Protein AF-A0A2B7WUR6-F1 (afdb_monomer_lite)

Sequence (120 aa):
MCCYLKLISTILLAFIEVLLCNAAVINHGQKREVSYFAGPNKTSLEGIIPKGTCKSFNIIFTGSSGSLDIPYGTYCSIYDSTNCTGNWIFQLTHPGIDDLSANLAPYLIPQSMECFEYGD

Structure (mmCIF, N/CA/C/O backbone):
data_AF-A0A2B7WUR6-F1
#
_entry.id   AF-A0A2B7WUR6-F1
#
loop_
_atom_site.group_PDB
_atom_site.id
_atom_site.type_symbol
_atom_site.label_atom_id
_atom_site.label_alt_id
_atom_site.label_comp_id
_atom_site.label_asym_id
_atom_site.label_entity_id
_atom_site.label_seq_id
_atom_site.pdbx_PDB_ins_code
_atom_site.Cartn_x
_atom_site.Cartn_y
_atom_site.Cartn_z
_atom_site.occupancy
_atom_site.B_iso_or_equiv
_atom_site.auth_seq_id
_atom_site.auth_comp_id
_atom_site.auth_asym_id
_atom_site.auth_atom_id
_atom_site.pdbx_PDB_model_num
ATOM 1 N N . MET A 1 1 ? 3.380 56.534 28.096 1.00 46.81 1 MET A N 1
ATOM 2 C CA . MET A 1 1 ? 2.351 55.471 28.137 1.00 46.81 1 MET A CA 1
ATOM 3 C C . MET A 1 1 ? 2.125 54.835 26.751 1.00 46.81 1 MET A C 1
ATOM 5 O O . MET A 1 1 ? 0.992 54.583 26.386 1.00 46.81 1 MET A O 1
ATOM 9 N N . CYS A 1 2 ? 3.185 54.562 25.967 1.00 44.44 2 CYS A N 1
ATOM 10 C CA . CYS A 1 2 ? 3.069 53.977 24.609 1.00 44.44 2 CYS A CA 1
ATOM 11 C C . CYS A 1 2 ? 3.954 52.736 24.377 1.00 44.44 2 CYS A C 1
ATOM 13 O O . CYS A 1 2 ? 3.771 52.038 23.385 1.00 44.44 2 CYS A O 1
ATOM 15 N N . CYS A 1 3 ? 4.902 52.433 25.273 1.00 46.03 3 CYS A N 1
ATOM 16 C CA . CYS A 1 3 ? 5.815 51.295 25.094 1.00 46.03 3 CYS A CA 1
ATOM 17 C C . CYS A 1 3 ? 5.212 49.957 25.548 1.00 46.03 3 CYS A C 1
ATOM 19 O O . CYS A 1 3 ? 5.554 48.920 24.991 1.00 46.03 3 CYS A O 1
ATOM 21 N N . TYR A 1 4 ? 4.279 49.978 26.506 1.00 49.56 4 TYR A N 1
ATOM 22 C CA . TYR A 1 4 ? 3.645 48.760 27.025 1.00 49.56 4 TYR A CA 1
ATOM 23 C C . TYR A 1 4 ? 2.714 48.088 26.004 1.00 49.56 4 TYR A C 1
ATOM 25 O O . TYR A 1 4 ? 2.709 46.866 25.902 1.00 49.56 4 TYR A O 1
ATOM 33 N N . LEU A 1 5 ? 1.988 48.867 25.189 1.00 49.91 5 LEU A N 1
ATOM 34 C CA . LEU A 1 5 ? 1.091 48.306 24.168 1.00 49.91 5 LEU A CA 1
ATOM 35 C C . LEU A 1 5 ? 1.847 47.552 23.062 1.00 49.91 5 LEU A C 1
ATOM 37 O O . LEU A 1 5 ? 1.377 46.520 22.590 1.00 49.91 5 LEU A O 1
ATOM 41 N N . LYS A 1 6 ? 3.027 48.045 22.655 1.00 49.69 6 LYS A N 1
ATOM 42 C CA . LYS A 1 6 ? 3.840 47.390 21.616 1.00 49.69 6 LYS A CA 1
ATOM 43 C C . LYS A 1 6 ? 4.387 46.043 22.080 1.00 49.69 6 LYS A C 1
ATOM 45 O O . LYS A 1 6 ? 4.377 45.101 21.298 1.00 49.69 6 LYS A O 1
ATOM 50 N N . LEU A 1 7 ? 4.806 45.950 23.344 1.00 55.66 7 LEU A N 1
ATOM 51 C CA . LEU A 1 7 ? 5.394 44.731 23.902 1.00 55.66 7 LEU A CA 1
ATOM 52 C C . LEU A 1 7 ? 4.366 43.592 24.004 1.00 55.66 7 LEU A C 1
ATOM 54 O O . LEU A 1 7 ? 4.667 42.447 23.679 1.00 55.66 7 LEU A O 1
ATOM 58 N N . ILE A 1 8 ? 3.130 43.920 24.396 1.00 58.41 8 ILE A N 1
ATOM 59 C CA . ILE A 1 8 ? 2.029 42.950 24.484 1.00 58.41 8 ILE A CA 1
ATOM 60 C C . ILE A 1 8 ? 1.648 42.441 23.085 1.00 58.41 8 ILE A C 1
ATOM 62 O O . ILE A 1 8 ? 1.435 41.246 22.910 1.00 58.41 8 ILE A O 1
ATOM 66 N N . SER A 1 9 ? 1.638 43.322 22.078 1.00 59.31 9 SER A N 1
ATOM 67 C CA . SER A 1 9 ? 1.332 42.953 20.689 1.00 59.31 9 SER A CA 1
ATOM 68 C C . SER A 1 9 ? 2.352 41.968 20.105 1.00 59.31 9 SER A C 1
ATOM 70 O O . SER A 1 9 ? 1.975 40.948 19.536 1.00 59.31 9 SER A O 1
ATOM 72 N N . THR A 1 10 ? 3.651 42.205 20.315 1.00 59.06 10 THR A N 1
ATOM 73 C CA . THR A 1 10 ? 4.705 41.314 19.800 1.00 59.06 10 THR A CA 1
ATOM 74 C C . THR A 1 10 ? 4.696 39.935 20.455 1.00 59.06 10 THR A C 1
ATOM 76 O O . THR A 1 10 ? 4.943 38.938 19.783 1.00 59.06 10 THR A O 1
ATOM 79 N N . ILE A 1 11 ? 4.379 39.859 21.751 1.00 60.56 11 ILE A N 1
ATOM 80 C CA . ILE A 1 11 ? 4.280 38.579 22.464 1.00 60.56 11 ILE A CA 1
ATOM 81 C C . ILE A 1 11 ? 3.044 37.811 21.983 1.00 60.56 11 ILE A C 1
ATOM 83 O O . ILE A 1 11 ? 3.130 36.615 21.723 1.00 60.56 11 ILE A O 1
ATOM 87 N N . LEU A 1 12 ? 1.911 38.495 21.797 1.00 58.34 12 LEU A N 1
ATOM 88 C CA . LEU A 1 12 ? 0.680 37.870 21.318 1.00 58.34 12 LEU A CA 1
ATOM 89 C C . LEU A 1 12 ? 0.834 37.303 19.895 1.00 58.34 12 LEU A C 1
ATOM 91 O O . LEU A 1 12 ? 0.382 36.189 19.641 1.00 58.34 12 LEU A O 1
ATOM 95 N N . LEU A 1 13 ? 1.518 38.018 18.992 1.00 58.94 13 LEU A N 1
ATOM 96 C CA . LEU A 1 13 ? 1.826 37.508 17.649 1.00 58.94 13 LEU A CA 1
ATOM 97 C C . LEU A 1 13 ? 2.712 36.255 17.691 1.00 58.94 13 LEU A C 1
ATOM 99 O O . LEU A 1 13 ? 2.414 35.285 16.999 1.00 58.94 13 LEU A O 1
ATOM 103 N N . ALA A 1 14 ? 3.742 36.237 18.540 1.00 59.62 14 ALA A N 1
ATOM 104 C CA . ALA A 1 14 ? 4.614 35.071 18.683 1.00 59.62 14 ALA A CA 1
ATOM 105 C C . ALA A 1 14 ? 3.855 33.837 19.208 1.00 59.62 14 ALA A C 1
ATOM 107 O O . ALA A 1 14 ? 4.092 32.720 18.753 1.00 59.62 14 ALA A O 1
ATOM 108 N N . PHE A 1 15 ? 2.896 34.024 20.122 1.00 55.75 15 PHE A N 1
ATOM 109 C CA . PHE A 1 15 ? 2.040 32.931 20.596 1.00 55.75 15 PHE A CA 1
ATOM 110 C C . PHE A 1 15 ? 1.105 32.390 19.506 1.00 55.75 15 PHE A C 1
ATOM 112 O O . PHE A 1 15 ? 0.873 31.183 19.457 1.00 55.75 15 PHE A O 1
ATOM 119 N N . ILE A 1 16 ? 0.593 33.248 18.619 1.00 59.12 16 ILE A N 1
ATOM 120 C CA . ILE A 1 16 ? -0.270 32.835 17.502 1.00 59.12 16 ILE A CA 1
ATOM 121 C C . ILE A 1 16 ? 0.525 32.026 16.468 1.00 59.12 16 ILE A C 1
ATOM 123 O O . ILE A 1 16 ? 0.051 30.978 16.030 1.00 59.12 16 ILE A O 1
ATOM 127 N N . GLU A 1 17 ? 1.745 32.449 16.123 1.00 53.16 17 GLU A N 1
ATOM 128 C CA . GLU A 1 17 ? 2.610 31.708 15.192 1.00 53.16 17 GLU A CA 1
ATOM 129 C C . GLU A 1 17 ? 3.007 30.328 15.740 1.00 53.16 17 GLU A C 1
ATOM 131 O O . GLU A 1 17 ? 2.954 29.331 15.018 1.00 53.16 17 GLU A O 1
ATOM 136 N N . VAL A 1 18 ? 3.313 30.234 17.040 1.00 55.72 18 VAL A N 1
ATOM 137 C CA . VAL A 1 18 ? 3.597 28.947 17.695 1.00 55.72 18 VAL A CA 1
ATOM 138 C C . VAL A 1 18 ? 2.347 28.057 17.751 1.00 55.72 18 VAL A C 1
ATOM 140 O O . VAL A 1 18 ? 2.451 26.846 17.547 1.00 55.72 18 VAL A O 1
ATOM 143 N N . LEU A 1 19 ? 1.149 28.616 17.969 1.00 52.81 19 LEU A N 1
ATOM 144 C CA . LEU A 1 19 ? -0.097 27.839 17.919 1.00 52.81 19 LEU A CA 1
ATOM 145 C C . LEU A 1 19 ? -0.399 27.299 16.511 1.00 52.81 19 LEU A C 1
ATOM 147 O O . LEU A 1 19 ? -0.830 26.154 16.383 1.00 52.81 19 LEU A O 1
ATOM 151 N N . LEU A 1 20 ? -0.158 28.092 15.463 1.00 50.00 20 LEU A N 1
ATOM 152 C CA . LEU A 1 20 ? -0.394 27.696 14.069 1.00 50.00 20 LEU A CA 1
ATOM 153 C C . LEU A 1 20 ? 0.545 26.567 13.620 1.00 50.00 20 LEU A C 1
ATOM 155 O O . LEU A 1 20 ? 0.091 25.626 12.967 1.00 50.00 20 LEU A O 1
ATOM 159 N N . CYS A 1 21 ? 1.817 26.593 14.033 1.00 45.28 21 CYS A N 1
ATOM 160 C CA . CYS A 1 21 ? 2.749 25.486 13.785 1.00 45.28 21 CYS A CA 1
ATOM 161 C C . CYS A 1 21 ? 2.300 24.185 14.467 1.00 45.28 21 CYS A C 1
ATOM 163 O O . CYS A 1 21 ? 2.369 23.117 13.861 1.00 45.28 21 CYS A O 1
ATOM 165 N N . ASN A 1 22 ? 1.774 24.261 15.693 1.00 46.00 22 ASN A N 1
ATOM 166 C CA . ASN A 1 22 ? 1.250 23.082 16.385 1.00 46.00 22 ASN A CA 1
ATOM 167 C C . ASN A 1 22 ? -0.046 22.561 15.746 1.00 46.00 22 ASN A C 1
ATOM 169 O O . ASN A 1 22 ? -0.227 21.353 15.647 1.00 46.00 22 ASN A O 1
ATOM 173 N N . ALA A 1 23 ? -0.928 23.433 15.251 1.00 45.69 23 ALA A N 1
ATOM 174 C CA . ALA A 1 23 ? -2.150 23.015 14.562 1.00 45.69 23 ALA A CA 1
ATOM 175 C C . ALA A 1 23 ? -1.868 22.306 13.222 1.00 45.69 23 ALA A C 1
ATOM 177 O O . ALA A 1 23 ? -2.567 21.356 12.874 1.00 45.69 23 ALA A O 1
ATOM 178 N N . ALA A 1 24 ? -0.824 22.715 12.493 1.00 43.62 24 ALA A N 1
ATOM 179 C CA . ALA A 1 24 ? -0.378 22.016 11.285 1.00 43.62 24 ALA A CA 1
ATOM 180 C C . ALA A 1 24 ? 0.201 20.622 11.599 1.00 43.62 24 ALA A C 1
ATOM 182 O O . ALA A 1 24 ? -0.063 19.666 10.872 1.00 43.62 24 ALA A O 1
ATOM 183 N N . VAL A 1 25 ? 0.919 20.484 12.720 1.00 43.06 25 VAL A N 1
ATOM 184 C CA . VAL A 1 25 ? 1.433 19.191 13.209 1.00 43.06 25 VAL A CA 1
ATOM 185 C C . VAL A 1 25 ? 0.303 18.290 13.731 1.00 43.06 25 VAL A C 1
ATOM 187 O O . VAL A 1 25 ? 0.342 17.080 13.523 1.00 43.06 25 VAL A O 1
ATOM 190 N N . ILE A 1 26 ? -0.741 18.861 14.341 1.00 41.69 26 ILE A N 1
ATOM 191 C CA . ILE A 1 26 ? -1.902 18.113 14.849 1.00 41.69 26 ILE A CA 1
ATOM 192 C C . ILE A 1 26 ? -2.857 17.700 13.717 1.00 41.69 26 ILE A C 1
ATOM 194 O O . ILE A 1 26 ? -3.398 16.606 13.777 1.00 41.69 26 ILE A O 1
ATOM 198 N N . ASN A 1 27 ? -3.011 18.483 12.642 1.00 38.44 27 ASN A N 1
ATOM 199 C CA . ASN A 1 27 ? -3.807 18.060 11.476 1.00 38.44 27 ASN A CA 1
ATOM 200 C C . ASN A 1 27 ? -3.129 16.966 10.629 1.00 38.44 27 ASN A C 1
ATOM 202 O O . ASN A 1 27 ? -3.815 16.255 9.897 1.00 38.44 27 ASN A O 1
ATOM 206 N N . HIS A 1 28 ? -1.809 16.786 10.750 1.00 40.53 28 HIS A N 1
ATOM 207 C CA . HIS A 1 28 ? -1.120 15.581 10.266 1.00 40.53 28 HIS A CA 1
ATOM 208 C C . HIS A 1 28 ? -1.284 14.377 11.213 1.00 40.53 28 HIS A C 1
ATOM 210 O O . HIS A 1 28 ? -1.002 13.242 10.831 1.00 40.53 28 HIS A O 1
ATOM 216 N N . GLY A 1 29 ? -1.767 14.596 12.436 1.00 39.81 29 GLY A N 1
ATOM 217 C CA . GLY A 1 29 ? -2.117 13.549 13.382 1.00 39.81 29 GLY A CA 1
ATOM 218 C C . GLY A 1 29 ? -3.560 13.090 13.191 1.00 39.81 29 GLY A C 1
ATOM 219 O O . GLY A 1 29 ? -4.452 13.680 13.780 1.00 39.81 29 GLY A O 1
ATOM 220 N N . GLN A 1 30 ? -3.758 12.024 12.405 1.00 48.31 30 GLN A N 1
ATOM 221 C CA . GLN A 1 30 ? -4.849 11.015 12.476 1.00 48.31 30 GLN A CA 1
ATOM 222 C C . GLN A 1 30 ? -5.455 10.594 11.136 1.00 48.31 30 GLN A C 1
ATOM 224 O O . GLN A 1 30 ? -6.346 9.751 11.111 1.00 48.31 30 GLN A O 1
ATOM 229 N N . LYS A 1 31 ? -4.948 11.068 10.004 1.00 53.16 31 LYS A N 1
ATOM 230 C CA . LYS A 1 31 ? -5.244 10.394 8.742 1.00 53.16 31 LYS A CA 1
ATOM 231 C C . LYS A 1 31 ? -4.242 9.262 8.554 1.00 53.16 31 LYS A C 1
ATOM 233 O O . LYS A 1 31 ? -3.124 9.492 8.104 1.00 53.16 31 LYS A O 1
ATOM 238 N N . ARG A 1 32 ? -4.631 8.045 8.960 1.00 70.44 32 ARG A N 1
ATOM 239 C CA . ARG A 1 32 ? -3.916 6.787 8.667 1.00 70.44 32 ARG A CA 1
ATOM 240 C C . ARG A 1 32 ? -4.070 6.439 7.185 1.00 70.44 32 ARG A C 1
ATOM 242 O O . ARG A 1 32 ? -4.620 5.413 6.810 1.00 70.44 32 ARG A O 1
ATOM 249 N N . GLU A 1 33 ? -3.667 7.367 6.335 1.00 80.69 33 GLU A N 1
ATOM 250 C CA . GLU A 1 33 ? -3.752 7.215 4.895 1.00 80.69 33 GLU A CA 1
ATOM 251 C C . GLU A 1 33 ? -2.453 6.585 4.385 1.00 80.69 33 GLU A C 1
ATOM 253 O O . GLU A 1 33 ? -1.358 6.915 4.845 1.00 80.69 33 GLU A O 1
ATOM 258 N N . VAL A 1 34 ? -2.579 5.651 3.446 1.00 86.88 34 VAL A N 1
ATOM 259 C CA . VAL A 1 34 ? -1.436 4.903 2.913 1.00 86.88 34 VAL A CA 1
ATOM 260 C C . VAL A 1 34 ? -0.854 5.674 1.746 1.00 86.88 34 VAL A C 1
ATOM 262 O O . VAL A 1 34 ? -1.570 6.013 0.806 1.00 86.88 34 VAL A O 1
ATOM 265 N N . SER A 1 35 ? 0.442 5.963 1.795 1.00 88.06 35 SER A N 1
ATOM 266 C CA . SER A 1 35 ? 1.126 6.675 0.710 1.00 88.06 35 SER A CA 1
ATOM 267 C C . SER A 1 35 ? 1.794 5.688 -0.236 1.00 88.06 35 SER A C 1
ATOM 269 O O . SER A 1 35 ? 2.344 4.683 0.213 1.00 88.06 35 SER A O 1
ATOM 271 N N . TYR A 1 36 ? 1.773 5.983 -1.535 1.00 86.81 36 TYR A N 1
ATOM 272 C CA . TYR A 1 36 ? 2.444 5.177 -2.550 1.00 86.81 36 TYR A CA 1
ATOM 273 C C . TYR A 1 36 ? 3.413 6.012 -3.383 1.00 86.81 36 TYR A C 1
ATOM 275 O O . TYR A 1 36 ? 3.187 7.190 -3.679 1.00 86.81 36 TYR A O 1
ATOM 283 N N . PHE A 1 37 ? 4.513 5.372 -3.752 1.00 86.00 37 PHE A N 1
ATOM 284 C CA . PHE A 1 37 ? 5.681 6.005 -4.343 1.00 86.00 37 PHE A CA 1
ATOM 285 C C . PHE A 1 37 ? 6.099 5.220 -5.585 1.00 86.00 37 PHE A C 1
ATOM 287 O O . PHE A 1 37 ? 6.071 3.989 -5.566 1.00 86.00 37 PHE A O 1
ATOM 294 N N . ALA A 1 38 ? 6.497 5.913 -6.655 1.00 83.38 38 ALA A N 1
ATOM 295 C CA . ALA A 1 38 ? 6.966 5.265 -7.884 1.00 83.38 38 ALA A CA 1
ATOM 296 C C . ALA A 1 38 ? 8.341 4.601 -7.703 1.00 83.38 38 ALA A C 1
ATOM 298 O O . ALA A 1 38 ? 8.650 3.605 -8.359 1.00 83.38 38 ALA A O 1
ATOM 299 N N . GLY A 1 39 ? 9.179 5.150 -6.818 1.00 78.56 39 GLY A N 1
ATOM 300 C CA . GLY A 1 39 ? 10.497 4.618 -6.497 1.00 78.56 39 GLY A CA 1
ATOM 301 C C . GLY A 1 39 ? 10.526 3.794 -5.202 1.00 78.56 39 GLY A C 1
ATOM 302 O O . GLY A 1 39 ? 9.581 3.824 -4.404 1.00 78.56 39 GLY A O 1
ATOM 303 N N . PRO A 1 40 ? 11.611 3.034 -4.972 1.00 79.56 40 PRO A N 1
ATOM 304 C CA . PRO A 1 40 ? 11.818 2.307 -3.721 1.00 79.56 40 PRO A CA 1
ATOM 305 C C . PRO A 1 40 ? 12.085 3.277 -2.557 1.00 79.56 40 PRO A C 1
ATOM 307 O O . PRO A 1 40 ? 12.450 4.435 -2.775 1.00 79.56 40 PRO A O 1
ATOM 310 N N . ASN A 1 41 ? 11.952 2.811 -1.318 1.00 80.12 41 ASN A N 1
ATOM 311 C CA . ASN A 1 41 ? 12.293 3.539 -0.094 1.00 80.12 41 ASN A CA 1
ATOM 312 C C . ASN A 1 41 ? 11.680 4.951 0.005 1.00 80.12 41 ASN A C 1
ATOM 314 O O . ASN A 1 41 ? 12.362 5.902 0.388 1.00 80.12 41 ASN A O 1
ATOM 318 N N . LYS A 1 42 ? 10.394 5.105 -0.341 1.00 83.38 42 LYS A N 1
ATOM 319 C CA . LYS A 1 42 ? 9.649 6.383 -0.304 1.00 83.38 42 LYS A CA 1
ATOM 320 C C . LYS A 1 42 ? 10.193 7.472 -1.231 1.00 83.38 42 LYS A C 1
ATOM 322 O O . LYS A 1 42 ? 10.046 8.666 -0.963 1.00 83.38 42 LYS A O 1
ATOM 327 N N . THR A 1 43 ? 10.821 7.086 -2.337 1.00 82.81 43 THR A N 1
ATOM 328 C CA . THR A 1 43 ? 11.279 8.047 -3.347 1.00 82.81 43 THR A CA 1
ATOM 329 C C . THR A 1 43 ? 10.192 8.304 -4.388 1.00 82.81 43 THR A C 1
ATOM 331 O O . THR A 1 43 ? 9.559 7.372 -4.873 1.00 82.81 43 THR A O 1
ATOM 334 N N . SER A 1 44 ? 9.986 9.575 -4.747 1.00 84.00 44 SER A N 1
ATOM 335 C CA . SER A 1 44 ? 8.982 10.007 -5.737 1.00 84.00 44 SER A CA 1
ATOM 336 C C . SER A 1 44 ? 7.539 9.689 -5.312 1.00 84.00 44 SER A C 1
ATOM 338 O O . SER A 1 44 ? 6.941 8.720 -5.775 1.00 84.00 44 SER A O 1
ATOM 340 N N . LEU A 1 45 ? 6.990 10.501 -4.397 1.00 86.50 45 LEU A N 1
ATOM 341 C CA . LEU A 1 45 ? 5.598 10.388 -3.943 1.00 86.50 45 LEU A CA 1
ATOM 342 C C . LEU A 1 45 ? 4.635 10.602 -5.115 1.00 86.50 45 LEU A C 1
ATOM 344 O O . LEU A 1 45 ? 4.630 11.670 -5.722 1.00 86.50 45 LEU A O 1
ATOM 348 N N . GLU A 1 46 ? 3.789 9.611 -5.370 1.00 87.75 46 GLU A N 1
ATOM 349 C CA . GLU A 1 46 ? 2.792 9.654 -6.443 1.00 87.75 46 GLU A C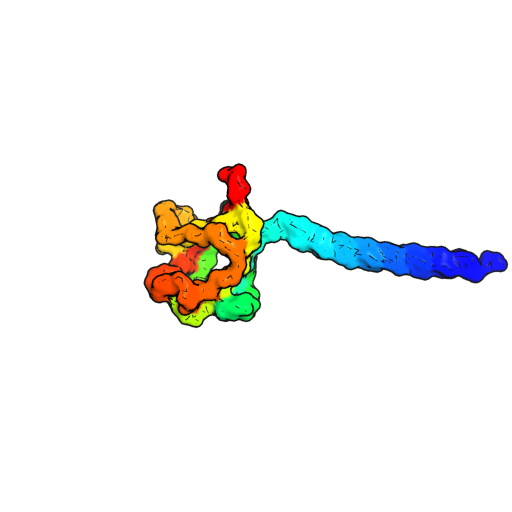A 1
ATOM 350 C C . GLU A 1 46 ? 1.394 9.970 -5.908 1.00 87.75 46 GLU A C 1
ATOM 352 O O . GLU A 1 46 ? 0.575 10.588 -6.590 1.00 87.75 46 GLU A O 1
ATOM 357 N N . GLY A 1 47 ? 1.096 9.550 -4.678 1.00 87.56 47 GLY A N 1
ATOM 358 C CA . GLY A 1 47 ? -0.173 9.882 -4.059 1.00 87.56 47 GLY A CA 1
ATOM 359 C C . GLY A 1 47 ? -0.487 9.092 -2.804 1.00 87.56 47 GLY A C 1
ATOM 360 O O . GLY A 1 47 ? 0.373 8.485 -2.167 1.00 87.56 47 GLY A O 1
ATOM 361 N N . ILE A 1 48 ? -1.768 9.143 -2.459 1.00 88.81 48 ILE A N 1
ATOM 362 C CA . ILE A 1 48 ? -2.328 8.604 -1.228 1.00 88.81 48 ILE A CA 1
ATOM 363 C C . ILE A 1 48 ? -3.534 7.723 -1.579 1.00 88.81 48 ILE A C 1
ATOM 365 O O . ILE A 1 48 ? -4.289 8.035 -2.506 1.00 88.81 48 ILE A O 1
ATOM 369 N N . ILE A 1 49 ? -3.702 6.623 -0.847 1.00 88.50 49 ILE A N 1
ATOM 370 C CA . ILE A 1 49 ? -4.857 5.726 -0.880 1.00 88.50 49 ILE A CA 1
ATOM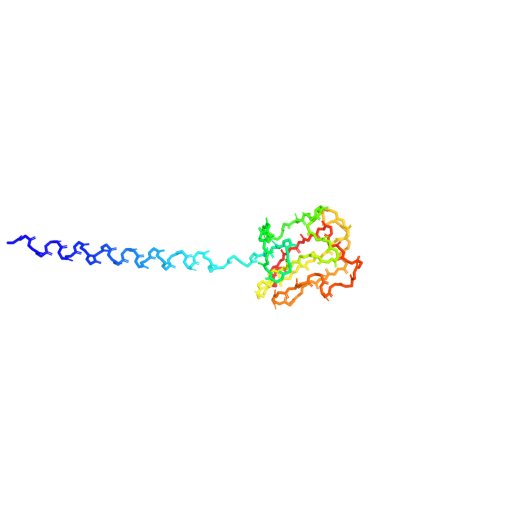 371 C C . ILE A 1 49 ? -5.755 6.094 0.309 1.00 88.50 49 ILE A C 1
ATOM 373 O O . ILE A 1 49 ? -5.386 5.831 1.460 1.00 88.50 49 ILE A O 1
ATOM 377 N N . PRO A 1 50 ? -6.919 6.718 0.067 1.00 85.25 50 PRO A N 1
ATOM 378 C CA . PRO A 1 50 ? -7.883 6.972 1.124 1.00 85.25 50 PRO A CA 1
ATOM 379 C C . PRO A 1 50 ? -8.478 5.663 1.653 1.00 85.25 50 PRO A C 1
ATOM 381 O O . PRO A 1 50 ? -8.639 4.689 0.914 1.00 85.25 50 PRO A O 1
ATOM 384 N N . LYS A 1 51 ? -8.862 5.667 2.929 1.00 87.75 51 LYS 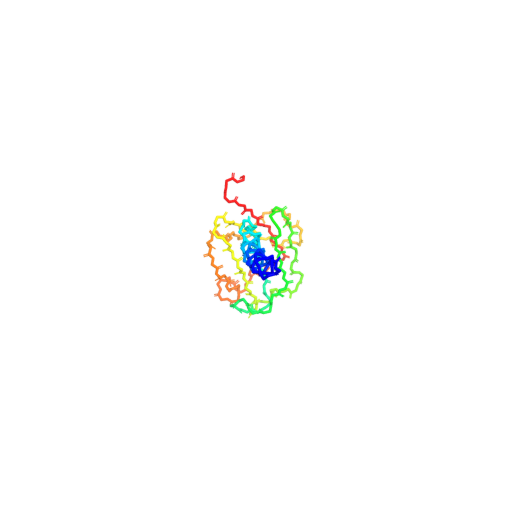A N 1
ATOM 385 C CA . LYS A 1 51 ? -9.557 4.554 3.586 1.00 87.75 51 LYS A CA 1
ATOM 386 C C . LYS A 1 51 ? -10.811 4.129 2.806 1.00 87.75 51 LYS A C 1
ATOM 388 O O . LYS A 1 51 ? -11.589 4.984 2.381 1.00 87.75 51 LYS A O 1
ATOM 393 N N . GLY A 1 52 ? -11.003 2.818 2.636 1.00 87.69 52 GLY A N 1
ATOM 394 C CA . GLY A 1 52 ? -12.168 2.216 1.973 1.00 87.69 52 GLY A CA 1
ATOM 395 C C . GLY A 1 52 ? -12.360 2.655 0.521 1.00 87.69 52 GLY A C 1
ATOM 396 O O . GLY A 1 52 ? -13.475 2.647 0.007 1.00 87.69 52 GLY A O 1
ATOM 397 N N . THR A 1 53 ? -11.295 3.146 -0.116 1.00 90.06 53 THR A N 1
ATOM 398 C CA . THR A 1 53 ? -11.322 3.579 -1.509 1.00 90.06 53 THR A CA 1
ATOM 399 C C . THR A 1 53 ? -10.436 2.666 -2.328 1.00 90.06 53 THR A C 1
ATOM 401 O O . THR A 1 53 ? -9.236 2.557 -2.079 1.00 90.06 53 THR A O 1
ATOM 404 N N . CYS A 1 54 ? -11.019 2.069 -3.362 1.00 90.25 54 CYS A N 1
ATOM 405 C CA . CYS A 1 54 ? -10.248 1.328 -4.339 1.00 90.25 54 CYS A CA 1
ATOM 406 C C . CYS A 1 54 ? -9.363 2.270 -5.159 1.00 90.25 54 CYS A C 1
ATOM 408 O O . CYS A 1 54 ? -9.851 3.159 -5.866 1.00 90.25 54 CYS A O 1
ATOM 410 N N . LYS A 1 55 ? -8.052 2.044 -5.108 1.00 89.69 55 LYS A N 1
ATOM 411 C CA . LYS A 1 55 ? -7.077 2.755 -5.924 1.00 89.69 55 LYS A CA 1
ATOM 412 C C . LYS A 1 55 ? -6.484 1.817 -6.961 1.00 89.69 55 LYS A C 1
ATOM 414 O O . LYS A 1 55 ? -5.866 0.820 -6.612 1.00 89.69 55 LYS A O 1
ATOM 419 N N . SER A 1 56 ? -6.640 2.163 -8.236 1.00 87.44 56 SER A N 1
ATOM 420 C CA . SER A 1 56 ? -5.962 1.476 -9.337 1.00 87.44 56 SER A CA 1
ATOM 421 C C . SER A 1 56 ? -4.573 2.060 -9.581 1.00 87.44 56 SER A C 1
ATOM 423 O O . SER A 1 56 ? -4.403 3.283 -9.618 1.00 87.44 56 SER A O 1
ATOM 425 N N . PHE A 1 57 ? -3.600 1.182 -9.809 1.00 78.50 57 PHE A N 1
ATOM 426 C CA . PHE A 1 57 ? -2.224 1.525 -10.156 1.00 78.50 57 PHE A CA 1
ATOM 427 C C . PHE A 1 57 ? -1.940 1.029 -11.563 1.00 78.50 57 PHE A C 1
ATOM 429 O O . PHE A 1 57 ? -1.178 0.092 -11.763 1.00 78.50 57 PHE A O 1
ATOM 436 N N . ASN A 1 58 ? -2.570 1.660 -12.554 1.00 66.50 58 ASN A N 1
ATOM 437 C CA . ASN A 1 58 ? -2.476 1.223 -13.947 1.00 66.50 58 ASN A CA 1
ATOM 438 C C . ASN A 1 58 ? -1.031 1.021 -14.450 1.00 66.50 58 ASN A C 1
ATOM 440 O O . ASN A 1 58 ? -0.853 0.282 -15.411 1.00 66.50 58 ASN A O 1
ATOM 444 N N . ILE A 1 59 ? -0.010 1.669 -13.857 1.00 59.81 59 ILE A N 1
ATOM 445 C CA . ILE A 1 59 ? 1.392 1.540 -14.306 1.00 59.81 59 ILE A CA 1
ATOM 446 C C . ILE A 1 59 ? 2.455 1.923 -13.245 1.00 59.81 59 ILE A C 1
ATOM 448 O O . ILE A 1 59 ? 3.609 2.155 -13.588 1.00 59.81 59 ILE A O 1
ATOM 452 N N . ILE A 1 60 ? 2.092 2.066 -11.965 1.00 58.62 60 ILE A N 1
ATOM 453 C CA . ILE A 1 60 ? 2.989 2.703 -10.969 1.00 58.62 60 ILE A CA 1
ATOM 454 C C . ILE A 1 60 ? 3.970 1.701 -10.362 1.00 58.62 60 ILE A C 1
ATOM 456 O O . ILE A 1 60 ? 5.132 2.019 -10.115 1.00 58.62 60 ILE A O 1
ATOM 460 N N . PHE A 1 61 ? 3.513 0.467 -10.183 1.00 65.88 61 PHE A N 1
ATOM 461 C CA . PHE A 1 61 ? 4.341 -0.624 -9.707 1.00 65.88 61 PHE A CA 1
ATOM 462 C C . PHE A 1 61 ? 4.813 -1.424 -10.913 1.00 65.88 61 PHE A C 1
ATOM 464 O O . PHE A 1 61 ? 4.045 -2.139 -11.551 1.00 65.88 61 PHE A O 1
ATOM 471 N N . THR A 1 62 ? 6.087 -1.287 -11.254 1.00 59.84 62 THR A N 1
ATOM 472 C CA . THR A 1 62 ? 6.760 -2.280 -12.093 1.00 59.84 62 THR A CA 1
ATOM 473 C C . THR A 1 62 ? 7.408 -3.261 -11.124 1.00 59.84 62 THR A C 1
ATOM 475 O O . THR A 1 62 ? 7.807 -2.839 -10.047 1.00 59.84 62 THR A O 1
ATOM 478 N N . GLY A 1 63 ? 7.529 -4.556 -11.422 1.00 58.84 63 GLY A N 1
ATOM 479 C CA . GLY A 1 63 ? 8.099 -5.536 -10.470 1.00 58.84 63 GLY A CA 1
ATOM 480 C C . GLY A 1 63 ? 9.503 -5.199 -9.912 1.00 58.84 63 GLY A C 1
ATOM 481 O O . GLY A 1 63 ? 10.002 -5.906 -9.047 1.00 58.84 63 GLY A O 1
ATOM 482 N N . SER A 1 64 ? 10.138 -4.125 -10.394 1.00 60.47 64 SER A N 1
ATOM 483 C CA . SER A 1 64 ? 11.414 -3.558 -9.953 1.00 60.47 64 SER A CA 1
ATOM 484 C C . SER A 1 64 ? 11.325 -2.170 -9.294 1.00 60.47 64 SER A C 1
ATOM 486 O O . SER A 1 64 ? 12.359 -1.628 -8.909 1.00 60.47 64 SER A O 1
ATOM 488 N N . SER A 1 65 ? 10.144 -1.555 -9.182 1.00 66.88 65 SER A N 1
ATOM 489 C CA . SER A 1 65 ? 9.983 -0.201 -8.642 1.00 66.88 65 SER A CA 1
ATOM 490 C C . SER A 1 65 ? 8.682 -0.011 -7.865 1.00 66.88 65 SER A C 1
ATOM 492 O O . SER A 1 65 ? 7.620 -0.504 -8.244 1.00 66.88 65 SER A O 1
ATOM 494 N N . GLY A 1 66 ? 8.780 0.783 -6.806 1.00 79.19 66 GLY A N 1
ATOM 495 C CA . GLY A 1 66 ? 7.652 1.283 -6.039 1.00 79.19 66 GLY A CA 1
ATOM 496 C C . GLY A 1 66 ? 7.664 0.812 -4.593 1.00 79.19 66 GLY A C 1
ATOM 497 O O . GLY A 1 66 ? 8.123 -0.285 -4.266 1.00 79.19 66 GLY A O 1
ATOM 498 N N . SER A 1 67 ? 7.169 1.680 -3.722 1.00 81.31 67 SER A N 1
ATOM 499 C CA . SER A 1 67 ? 7.101 1.440 -2.284 1.00 81.31 67 SER A CA 1
ATOM 500 C C . SER A 1 67 ? 5.802 1.981 -1.701 1.00 81.31 67 SER A C 1
ATOM 502 O O . SER A 1 67 ? 5.152 2.852 -2.291 1.00 81.31 67 SER A O 1
ATOM 504 N N . LEU A 1 68 ? 5.416 1.442 -0.547 1.00 85.31 68 LEU A N 1
ATOM 505 C CA . LEU A 1 68 ? 4.263 1.887 0.232 1.00 85.31 68 LEU A CA 1
ATOM 506 C C . LEU A 1 68 ? 4.707 2.332 1.619 1.00 85.31 68 LEU A C 1
ATOM 508 O O . LEU A 1 68 ? 5.613 1.741 2.202 1.00 85.31 68 LEU A O 1
ATOM 512 N N . ASP A 1 69 ? 4.041 3.354 2.150 1.00 86.19 69 ASP A N 1
ATOM 513 C CA . ASP A 1 69 ? 4.106 3.713 3.565 1.00 86.19 69 ASP A CA 1
ATOM 514 C C . ASP A 1 69 ? 2.791 3.343 4.237 1.00 86.19 69 ASP A C 1
ATOM 516 O O . ASP A 1 69 ? 1.775 4.012 4.019 1.00 86.19 69 ASP A O 1
ATOM 520 N N . ILE A 1 70 ? 2.807 2.270 5.027 1.00 84.81 70 ILE A N 1
ATOM 521 C CA . ILE A 1 70 ? 1.614 1.765 5.706 1.00 84.81 70 ILE A CA 1
ATOM 522 C C . ILE A 1 70 ? 1.682 2.162 7.185 1.00 84.81 70 ILE A C 1
ATOM 524 O O . ILE A 1 70 ? 2.558 1.684 7.915 1.00 84.81 70 ILE A O 1
ATOM 528 N N . PRO A 1 71 ? 0.770 3.028 7.665 1.00 84.38 71 PRO A N 1
ATOM 529 C CA . PRO A 1 71 ? 0.753 3.431 9.060 1.00 84.38 71 PRO A CA 1
ATOM 530 C C . PRO A 1 71 ? 0.250 2.304 9.970 1.00 84.38 71 PRO A C 1
ATOM 532 O O . PRO A 1 71 ? -0.589 1.485 9.589 1.00 84.38 71 PRO A O 1
ATOM 535 N N . TYR A 1 72 ? 0.719 2.306 11.223 1.00 81.81 72 TYR A N 1
ATOM 536 C CA . TYR A 1 72 ? 0.250 1.391 12.270 1.00 81.81 72 TYR A CA 1
ATOM 537 C C . TYR A 1 72 ? -1.273 1.382 12.376 1.00 81.81 72 TYR A C 1
ATOM 539 O O . TYR A 1 72 ? -1.915 2.431 12.418 1.00 81.81 72 TYR A O 1
ATOM 547 N N . GLY A 1 73 ? -1.840 0.181 12.484 1.00 80.94 73 GLY A N 1
ATOM 548 C CA . GLY A 1 73 ? -3.283 0.022 12.608 1.00 80.94 73 GLY A CA 1
ATOM 549 C C . GLY A 1 73 ? -4.032 0.025 11.272 1.00 80.94 73 GLY A C 1
ATOM 550 O O . GLY A 1 73 ? -5.251 0.165 11.302 1.00 80.94 73 GLY A O 1
ATOM 551 N N . THR A 1 74 ? -3.331 -0.125 10.145 1.00 85.19 74 THR A N 1
ATOM 552 C CA . THR A 1 74 ? -3.902 -0.174 8.789 1.00 85.19 74 THR A CA 1
ATOM 553 C C . THR A 1 74 ? -3.561 -1.505 8.134 1.00 85.19 74 THR A C 1
ATOM 555 O O . THR A 1 74 ? -2.462 -2.021 8.334 1.00 85.19 74 THR A O 1
ATOM 558 N N . TYR A 1 75 ? -4.480 -2.040 7.338 1.00 87.00 75 TYR A N 1
ATOM 559 C CA . TYR A 1 75 ? -4.212 -3.154 6.440 1.00 87.00 75 TYR A 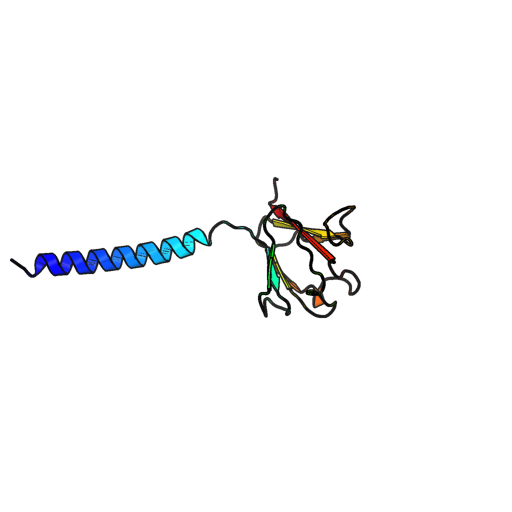CA 1
ATOM 560 C C . TYR A 1 75 ? -4.669 -2.810 5.024 1.00 87.00 75 TYR A C 1
ATOM 562 O O . TYR A 1 75 ? -5.627 -2.062 4.837 1.00 87.00 75 TYR A O 1
ATOM 570 N N . CYS A 1 76 ? -3.987 -3.357 4.023 1.00 87.25 76 CYS A N 1
ATOM 571 C CA . CYS A 1 76 ? -4.311 -3.138 2.619 1.00 87.25 76 CYS A CA 1
ATOM 572 C C . CYS A 1 76 ? -4.478 -4.459 1.886 1.00 87.25 76 CYS A C 1
ATOM 574 O O . CYS A 1 76 ? -3.603 -5.321 1.943 1.00 87.25 76 CYS A O 1
ATOM 576 N N . SER A 1 77 ? -5.577 -4.595 1.158 1.00 88.62 77 SER A N 1
ATOM 577 C CA . SER A 1 77 ? -5.857 -5.743 0.302 1.00 88.62 77 SER A CA 1
ATOM 578 C C . SER A 1 77 ? -5.453 -5.407 -1.129 1.00 88.62 77 SER A C 1
ATOM 580 O O . SER A 1 77 ? -5.866 -4.382 -1.671 1.00 88.62 77 SER A O 1
ATOM 582 N N . ILE A 1 78 ? -4.635 -6.263 -1.734 1.00 86.25 78 ILE A N 1
ATOM 583 C CA . ILE A 1 78 ? -4.199 -6.160 -3.126 1.00 86.25 78 ILE A CA 1
ATOM 584 C C . ILE A 1 78 ? -5.094 -7.042 -3.984 1.00 86.25 78 ILE A C 1
ATOM 586 O O . ILE A 1 78 ? -5.313 -8.209 -3.656 1.00 86.25 78 ILE A O 1
ATOM 590 N N . TYR A 1 79 ? -5.543 -6.507 -5.114 1.00 86.25 79 TYR A N 1
ATOM 591 C CA . TYR A 1 79 ? -6.386 -7.213 -6.069 1.00 86.25 79 TYR A CA 1
ATOM 592 C C . TYR A 1 79 ? -5.676 -7.367 -7.417 1.00 86.25 79 TYR A C 1
ATOM 594 O O . TYR A 1 79 ? -4.876 -6.520 -7.831 1.00 86.25 79 TYR A O 1
ATOM 602 N N . ASP A 1 80 ? -6.001 -8.454 -8.113 1.00 82.75 80 ASP A N 1
ATOM 603 C CA . ASP A 1 80 ? -5.609 -8.709 -9.502 1.00 82.75 80 ASP A CA 1
ATOM 604 C C . ASP A 1 80 ? -6.530 -8.014 -10.521 1.00 82.75 80 ASP A C 1
ATOM 606 O O . ASP A 1 80 ? -6.257 -8.050 -11.719 1.00 82.75 80 ASP A O 1
ATOM 610 N N . SER A 1 81 ? -7.597 -7.361 -10.053 1.00 85.69 81 SER A N 1
ATOM 611 C CA . SER A 1 81 ? -8.487 -6.513 -10.843 1.00 85.69 81 SER A CA 1
ATOM 612 C C . SER A 1 81 ? -8.132 -5.032 -10.690 1.00 85.69 81 SER A C 1
ATOM 614 O O . SER A 1 81 ? -7.509 -4.617 -9.713 1.00 85.69 81 SER A O 1
ATOM 616 N N . THR A 1 82 ? -8.556 -4.187 -11.631 1.00 87.56 82 THR A N 1
ATOM 617 C CA . THR A 1 82 ? -8.325 -2.729 -11.576 1.00 87.56 82 THR A CA 1
ATOM 618 C C . THR A 1 82 ? -9.353 -1.971 -10.731 1.00 87.56 82 THR A C 1
ATOM 620 O O . THR A 1 82 ? -9.253 -0.757 -10.586 1.00 87.56 82 THR A O 1
ATOM 623 N N . ASN A 1 83 ? -10.377 -2.649 -10.217 1.00 89.25 83 ASN A N 1
ATOM 624 C CA . ASN A 1 83 ? -11.535 -2.044 -9.556 1.00 89.25 83 ASN A CA 1
ATOM 625 C C . ASN A 1 83 ? -11.841 -2.669 -8.184 1.00 89.25 83 ASN A C 1
ATOM 627 O O . ASN A 1 83 ? -12.960 -2.517 -7.701 1.00 89.25 83 ASN A O 1
ATOM 631 N N . CYS A 1 84 ? -10.870 -3.361 -7.577 1.00 89.69 84 CYS A N 1
ATOM 632 C CA . CYS A 1 84 ? -10.993 -4.029 -6.276 1.00 89.69 84 CYS A CA 1
ATOM 633 C C . CYS A 1 84 ? -12.202 -4.970 -6.186 1.00 89.69 84 CYS A C 1
ATOM 635 O O . CYS A 1 84 ? -12.864 -5.072 -5.158 1.00 89.69 84 CYS A O 1
ATOM 637 N N . THR A 1 85 ? -12.519 -5.642 -7.294 1.00 88.50 85 THR A N 1
ATOM 638 C CA . THR A 1 85 ? -13.558 -6.674 -7.327 1.00 88.50 85 THR A CA 1
ATOM 639 C C . THR A 1 85 ? -12.938 -8.063 -7.280 1.00 88.50 85 THR A C 1
ATOM 641 O O . THR A 1 85 ? -11.810 -8.264 -7.735 1.00 88.50 85 THR A O 1
ATOM 644 N N . GLY A 1 86 ? -13.694 -9.028 -6.753 1.00 82.94 86 GLY A N 1
ATOM 645 C CA . GLY A 1 86 ? -13.244 -10.410 -6.605 1.00 82.94 86 GLY A CA 1
ATOM 646 C C . GLY A 1 86 ? -12.476 -10.654 -5.306 1.00 82.94 86 GLY A C 1
ATOM 647 O O . GLY A 1 86 ? -12.607 -9.907 -4.338 1.00 82.94 86 GLY A O 1
ATOM 648 N N . ASN A 1 87 ? -11.705 -11.739 -5.280 1.00 84.19 87 ASN A N 1
ATOM 649 C CA . ASN A 1 87 ? -10.873 -12.081 -4.132 1.00 84.19 87 ASN A CA 1
ATOM 650 C C . ASN A 1 87 ? -9.564 -11.289 -4.189 1.00 84.19 87 ASN A C 1
ATOM 652 O O . ASN A 1 87 ? -8.961 -11.153 -5.250 1.00 84.19 87 ASN A O 1
ATOM 656 N N . TRP A 1 88 ? -9.099 -10.811 -3.040 1.00 82.31 88 TRP A N 1
ATOM 657 C CA . TRP A 1 88 ? -7.758 -10.252 -2.932 1.00 82.31 88 TRP A CA 1
ATOM 658 C C . TRP A 1 88 ? -6.707 -11.365 -3.054 1.00 82.31 88 TRP A C 1
ATOM 660 O O . TRP A 1 88 ? -6.926 -12.504 -2.637 1.00 82.31 88 TRP A O 1
ATOM 670 N N . ILE A 1 89 ? -5.556 -11.029 -3.632 1.00 81.25 89 ILE A N 1
ATOM 671 C CA . ILE A 1 89 ? -4.442 -11.960 -3.872 1.00 81.25 89 ILE A CA 1
ATOM 672 C C . ILE A 1 89 ? -3.370 -11.877 -2.785 1.00 81.25 89 ILE A C 1
ATOM 674 O O . ILE A 1 89 ? -2.619 -12.828 -2.575 1.00 81.25 89 ILE A O 1
ATOM 678 N N . PHE A 1 90 ? -3.294 -10.743 -2.087 1.00 81.44 90 PHE A N 1
ATOM 679 C CA . PHE A 1 90 ? -2.384 -10.541 -0.968 1.00 81.44 90 PHE A CA 1
ATOM 680 C C . PHE A 1 90 ? -2.918 -9.473 -0.009 1.00 81.44 90 PHE A C 1
ATOM 682 O O . PHE A 1 90 ? -3.624 -8.561 -0.438 1.00 81.44 90 PHE A O 1
ATOM 689 N N . GLN A 1 91 ? -2.560 -9.565 1.272 1.00 83.25 91 GLN A N 1
ATOM 690 C CA . GLN A 1 91 ? -2.900 -8.557 2.273 1.00 83.25 91 GLN A CA 1
ATOM 691 C C . GLN A 1 91 ? -1.637 -8.071 2.985 1.00 83.25 91 GLN A C 1
ATOM 693 O O . GLN A 1 91 ? -0.873 -8.864 3.534 1.00 83.25 91 GLN A O 1
ATOM 698 N N . LEU A 1 92 ? -1.433 -6.757 2.986 1.00 80.31 92 LEU A N 1
ATOM 699 C CA . LEU A 1 92 ? -0.374 -6.083 3.724 1.00 80.31 92 LEU A CA 1
ATOM 700 C C . LEU A 1 92 ? -0.917 -5.685 5.093 1.00 80.31 92 LEU A C 1
ATOM 702 O O . LEU A 1 92 ? -1.853 -4.896 5.190 1.00 80.31 92 LEU A O 1
ATOM 706 N N . THR A 1 93 ? -0.351 -6.269 6.143 1.00 73.62 93 THR A N 1
ATOM 707 C CA . THR A 1 93 ? -0.809 -6.119 7.536 1.00 73.62 93 THR A CA 1
ATOM 708 C C . THR A 1 93 ? 0.240 -5.497 8.450 1.00 73.62 93 THR A C 1
ATOM 710 O O . THR A 1 93 ? -0.031 -5.235 9.621 1.00 73.62 93 THR A O 1
ATOM 713 N N . HIS A 1 94 ? 1.462 -5.316 7.950 1.00 68.88 94 HIS A N 1
ATOM 714 C CA . HIS A 1 94 ? 2.581 -4.850 8.751 1.00 68.88 94 HIS A CA 1
ATOM 715 C C . HIS A 1 94 ? 2.825 -3.362 8.495 1.00 68.88 94 HIS A C 1
ATOM 717 O O . HIS A 1 94 ? 2.883 -2.938 7.345 1.00 68.88 94 HIS A O 1
ATOM 723 N N . PRO A 1 95 ? 2.968 -2.558 9.556 1.00 65.62 95 PRO A N 1
ATOM 724 C CA . PRO A 1 95 ? 3.331 -1.163 9.411 1.00 65.62 95 PRO A CA 1
ATOM 725 C C . PRO A 1 95 ? 4.796 -1.034 9.016 1.00 65.62 95 PRO A C 1
ATOM 727 O O . PRO A 1 95 ? 5.658 -1.727 9.561 1.00 65.62 95 PRO A O 1
ATOM 730 N N . GLY A 1 96 ? 5.087 -0.100 8.119 1.00 67.31 96 GLY A N 1
ATOM 731 C CA . GLY A 1 96 ? 6.443 0.122 7.639 1.00 67.31 96 GLY A CA 1
ATOM 732 C C . GLY A 1 96 ? 6.511 0.468 6.161 1.00 67.31 96 GLY A C 1
ATOM 733 O O . GLY A 1 96 ? 5.513 0.834 5.538 1.00 67.31 96 GLY A O 1
ATOM 734 N N . ILE A 1 97 ? 7.737 0.391 5.642 1.00 61.16 97 ILE A N 1
ATOM 735 C CA . ILE A 1 97 ? 8.026 0.570 4.223 1.00 61.16 97 ILE A CA 1
ATOM 736 C C . ILE A 1 97 ? 8.049 -0.803 3.580 1.00 61.16 97 ILE A C 1
ATOM 738 O O . ILE A 1 97 ? 8.980 -1.573 3.815 1.00 61.16 97 ILE A O 1
ATOM 742 N N . ASP A 1 98 ? 7.055 -1.078 2.751 1.00 67.00 98 ASP A N 1
ATOM 743 C CA . ASP A 1 98 ? 7.075 -2.259 1.904 1.00 67.00 98 ASP A CA 1
ATOM 744 C C . ASP A 1 98 ? 7.587 -1.849 0.526 1.00 67.00 98 ASP A C 1
ATOM 746 O O . ASP A 1 98 ? 6.863 -1.265 -0.283 1.00 67.00 98 ASP A O 1
ATOM 750 N N . ASP A 1 99 ? 8.867 -2.128 0.267 1.00 62.16 99 ASP A N 1
ATOM 751 C CA . ASP A 1 99 ? 9.423 -2.087 -1.083 1.00 62.16 99 ASP A CA 1
ATOM 752 C C . ASP A 1 99 ? 8.803 -3.243 -1.876 1.00 62.16 99 ASP A C 1
ATOM 754 O O . ASP A 1 99 ? 9.209 -4.404 -1.749 1.00 62.16 99 ASP A O 1
ATOM 758 N N . LEU A 1 100 ? 7.808 -2.931 -2.711 1.00 63.72 100 LEU A N 1
ATOM 759 C CA . LEU A 1 100 ? 7.135 -3.925 -3.551 1.00 63.72 100 LEU A CA 1
ATOM 760 C C . LEU A 1 100 ? 8.127 -4.578 -4.516 1.00 63.72 100 LEU A C 1
ATOM 762 O O . LEU A 1 100 ? 7.989 -5.756 -4.827 1.00 63.72 100 LEU A O 1
ATOM 766 N N . SER A 1 101 ? 9.173 -3.844 -4.907 1.00 55.88 101 SER A N 1
ATOM 767 C CA . SER A 1 101 ? 10.290 -4.347 -5.709 1.00 55.88 101 SER A CA 1
ATOM 768 C C . SER A 1 101 ? 11.167 -5.389 -5.004 1.00 55.88 101 SER A C 1
ATOM 770 O O . SER A 1 101 ? 11.921 -6.089 -5.675 1.00 55.88 101 SER A O 1
ATOM 772 N N . ALA A 1 102 ? 11.138 -5.458 -3.669 1.00 50.84 102 ALA A N 1
ATOM 773 C CA . ALA A 1 102 ? 12.017 -6.318 -2.873 1.00 50.84 102 ALA A CA 1
ATOM 774 C C . ALA A 1 102 ? 11.278 -7.469 -2.169 1.00 50.84 102 ALA A C 1
ATOM 776 O O . ALA A 1 102 ? 11.882 -8.514 -1.940 1.00 50.84 102 ALA A O 1
ATOM 777 N N . ASN A 1 103 ? 9.994 -7.290 -1.835 1.00 51.25 103 ASN A N 1
ATOM 778 C CA . ASN A 1 103 ? 9.264 -8.197 -0.939 1.00 51.25 103 ASN A CA 1
ATOM 779 C C . ASN A 1 103 ? 8.050 -8.897 -1.553 1.00 51.25 103 ASN A C 1
ATOM 781 O O . ASN A 1 103 ? 7.605 -9.911 -1.013 1.00 51.25 103 ASN A O 1
ATOM 785 N N . LEU A 1 104 ? 7.515 -8.418 -2.676 1.00 53.16 104 LEU A N 1
ATOM 786 C CA . LEU A 1 104 ? 6.501 -9.175 -3.398 1.00 53.16 104 LEU A CA 1
ATOM 787 C C . LEU A 1 104 ? 7.216 -10.075 -4.393 1.00 53.16 104 LEU A C 1
ATOM 789 O O . LEU A 1 104 ? 8.075 -9.623 -5.149 1.00 53.16 104 LEU A O 1
ATOM 793 N N . ALA A 1 105 ? 6.872 -11.366 -4.388 1.00 52.50 105 ALA A N 1
ATOM 794 C CA . ALA A 1 105 ? 7.271 -12.260 -5.465 1.00 52.50 105 ALA A CA 1
ATOM 795 C C . ALA A 1 105 ? 7.044 -11.515 -6.796 1.00 52.50 105 ALA A C 1
ATOM 797 O O . ALA A 1 105 ? 5.973 -10.920 -6.941 1.00 52.50 105 ALA A O 1
ATOM 798 N N . PRO A 1 106 ? 7.998 -11.521 -7.746 1.00 49.66 106 PRO A N 1
ATOM 799 C CA . PRO A 1 106 ? 8.017 -10.652 -8.938 1.00 49.66 106 PRO A CA 1
ATOM 800 C C . PRO A 1 106 ? 6.789 -10.752 -9.873 1.00 49.66 106 PRO A C 1
ATOM 802 O O . PRO A 1 106 ? 6.759 -10.134 -10.933 1.00 49.66 106 PRO A O 1
ATOM 805 N N . TYR A 1 107 ? 5.769 -11.516 -9.482 1.00 49.44 107 TYR A N 1
ATOM 806 C CA . TYR A 1 107 ? 4.509 -11.763 -10.167 1.00 49.44 107 TYR A CA 1
ATOM 807 C C . TYR A 1 107 ? 3.283 -11.092 -9.519 1.00 49.44 107 TYR A C 1
ATOM 809 O O . TYR A 1 107 ? 2.203 -11.162 -10.095 1.00 49.44 107 TYR A O 1
ATOM 817 N N . LEU A 1 108 ? 3.408 -10.436 -8.359 1.00 61.03 108 LEU A N 1
ATOM 818 C CA . LEU A 1 108 ? 2.299 -9.723 -7.706 1.00 61.03 108 LEU A CA 1
ATOM 819 C C . LEU A 1 108 ? 2.411 -8.216 -7.955 1.00 61.03 108 LEU A C 1
ATOM 821 O O . LEU A 1 108 ? 2.618 -7.439 -7.028 1.00 61.03 108 LEU A O 1
ATOM 825 N N . ILE A 1 109 ? 2.302 -7.800 -9.219 1.00 69.38 109 ILE A N 1
ATOM 826 C CA . ILE A 1 109 ? 2.149 -6.379 -9.554 1.00 69.38 109 ILE A CA 1
ATOM 827 C C . ILE A 1 109 ? 0.715 -5.978 -9.169 1.00 69.38 109 ILE A C 1
ATOM 829 O O . ILE A 1 109 ? -0.223 -6.452 -9.816 1.00 69.38 109 ILE A O 1
ATOM 833 N N . PRO A 1 110 ? 0.504 -5.157 -8.122 1.00 70.31 110 PRO A N 1
ATOM 834 C CA . PRO A 1 110 ? -0.840 -4.794 -7.688 1.00 70.31 110 PRO A CA 1
ATOM 835 C C . PRO A 1 110 ? -1.533 -3.957 -8.770 1.00 70.31 110 PRO A C 1
ATOM 837 O O . PRO A 1 110 ? -1.087 -2.855 -9.087 1.00 70.31 110 PRO A O 1
ATOM 840 N N . GLN A 1 111 ? -2.644 -4.454 -9.323 1.00 82.50 111 GLN A N 1
ATOM 841 C CA . GLN A 1 111 ? -3.456 -3.678 -10.270 1.00 82.50 111 GLN A CA 1
ATOM 842 C C . GLN A 1 111 ? -4.334 -2.657 -9.548 1.00 82.50 111 GLN A C 1
ATOM 844 O O . GLN A 1 111 ? -4.554 -1.541 -10.035 1.00 82.50 111 GLN A O 1
ATOM 849 N N . SER A 1 112 ? -4.829 -3.034 -8.372 1.00 87.62 112 SER A N 1
ATOM 850 C CA . SER A 1 112 ? -5.509 -2.132 -7.457 1.00 87.62 112 SER A CA 1
ATOM 851 C C . SER A 1 112 ? -5.319 -2.545 -6.001 1.00 87.62 112 SER A C 1
ATOM 853 O O . SER A 1 112 ? -4.896 -3.664 -5.696 1.00 87.62 112 SER A O 1
ATOM 855 N N . MET A 1 113 ? -5.591 -1.606 -5.101 1.00 88.75 113 MET A N 1
ATOM 856 C CA . MET A 1 113 ? -5.513 -1.805 -3.662 1.00 88.75 113 MET A CA 1
ATOM 857 C C . MET A 1 113 ? -6.591 -1.009 -2.958 1.00 88.75 113 MET A C 1
ATOM 859 O O . MET A 1 113 ? -6.942 0.099 -3.368 1.00 88.75 113 MET A O 1
ATOM 863 N N . GLU A 1 114 ? -7.057 -1.568 -1.856 1.00 91.38 114 GLU A N 1
ATOM 864 C CA . GLU A 1 114 ? -7.972 -0.919 -0.938 1.00 91.38 114 GLU A CA 1
ATOM 865 C C . GLU A 1 114 ? -7.444 -1.088 0.484 1.00 91.38 114 GLU A C 1
ATOM 867 O O . GLU A 1 114 ? -7.024 -2.183 0.865 1.00 91.38 114 GLU A O 1
ATOM 872 N N . CYS A 1 115 ? -7.434 -0.002 1.254 1.00 89.56 115 CYS A N 1
ATOM 873 C CA . CYS A 1 115 ? -6.864 0.021 2.596 1.00 89.56 115 CYS A CA 1
ATOM 874 C C . CYS A 1 115 ? -7.914 0.399 3.641 1.00 89.56 115 CYS A C 1
ATOM 876 O O . CYS A 1 115 ? -8.766 1.256 3.403 1.00 89.56 115 CYS A O 1
ATOM 878 N N . PHE A 1 116 ? -7.812 -0.217 4.813 1.00 89.06 116 PHE A N 1
ATOM 879 C CA . PHE A 1 116 ? -8.750 -0.090 5.925 1.00 89.06 116 PHE A CA 1
ATOM 880 C C . PHE A 1 116 ? -8.006 -0.013 7.253 1.00 89.06 116 PHE A C 1
ATOM 882 O O . PHE A 1 116 ? -6.837 -0.391 7.345 1.00 89.06 116 PHE A O 1
ATOM 889 N N . GLU A 1 117 ? -8.686 0.442 8.300 1.00 88.06 117 GLU A N 1
ATOM 890 C CA . GLU A 1 117 ? -8.137 0.420 9.650 1.00 88.06 117 GLU A CA 1
ATOM 891 C C . GLU A 1 117 ? -8.543 -0.878 10.359 1.00 88.06 117 GLU A C 1
ATOM 893 O O . GLU A 1 117 ? -9.615 -1.439 10.136 1.00 88.06 117 GLU A O 1
ATOM 898 N N . TYR A 1 118 ? -7.681 -1.385 11.238 1.00 79.56 118 TYR A N 1
ATOM 899 C CA . TYR A 1 118 ? -8.045 -2.528 12.070 1.00 79.56 118 TYR A CA 1
ATOM 900 C C . TYR A 1 118 ? -9.216 -2.177 12.994 1.00 79.56 118 TYR A C 1
ATOM 902 O O . TYR A 1 118 ? -9.126 -1.228 13.774 1.00 79.56 118 TYR A O 1
ATOM 910 N N . GLY A 1 119 ? -10.263 -3.005 12.955 1.00 73.19 119 GLY A N 1
ATOM 911 C CA . GLY A 1 119 ? -11.468 -2.847 13.772 1.00 73.19 119 GLY A CA 1
ATOM 912 C C . GLY A 1 119 ? -12.659 -2.212 13.051 1.00 73.19 119 GLY A C 1
ATOM 913 O O . GLY A 1 119 ? -13.688 -2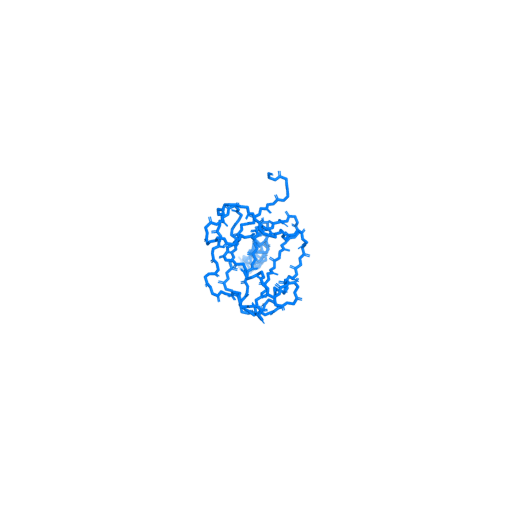.034 13.700 1.00 73.19 119 GLY A O 1
ATOM 914 N N . ASP A 1 120 ? -12.518 -1.890 11.760 1.00 66.94 120 ASP A N 1
ATOM 915 C CA . ASP A 1 120 ? -13.646 -1.602 10.861 1.00 66.94 120 ASP A CA 1
ATOM 916 C C . ASP A 1 120 ? -14.492 -2.847 10.545 1.00 66.94 120 ASP A C 1
ATOM 918 O O . ASP A 1 120 ? -13.928 -3.970 10.537 1.00 66.94 120 ASP A O 1
#

Radius of gyration: 21.08 Å; chains: 1; bounding box: 26×68×42 Å

pLDDT: mean 70.71, std 16.06, range [38.44, 91.38]

Secondary structure (DSSP, 8-state):
--HHHHHHHHHHHHHHHHHHHHHHHHHTSS--PEEEESSSTT-SEEEEE-BT--EE-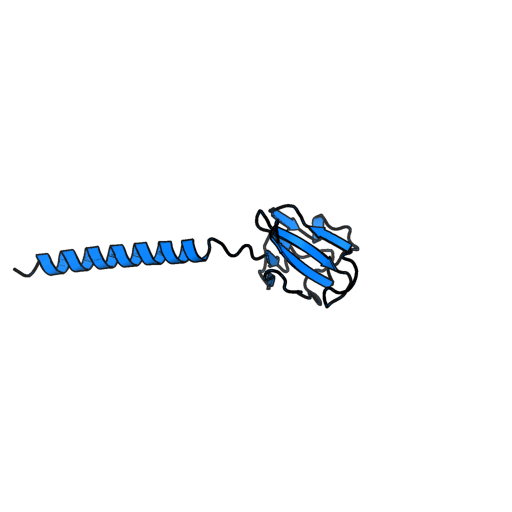SSS-BTTB-EEEE-TTEEEEEESSTTS-S-EEEEE-S-EEEEHHHHS-TT---SEEEEEETT-

Organism: NCBI:txid2060905

Foldseek 3Di:
DPPVVVVVVVVVVVVVVVVVVVVVVVVVPDQQWKWKALAAPNHHTPGTAHAQAKAFDQDSDQLQGMKMAGAPQKKKFFCPDLHPDDHGPDMRHDGDIDGSNPPPDSPRRGRIMHMHGPPD